Protein AF-A0AB73IN53-F1 (afdb_monomer_lite)

Radius of gyration: 17.65 Å; chains: 1; bounding box: 45×32×39 Å

InterPro domains:
  IPR028082 Periplasmic binding protein-like I [SSF53822] (3-74)

Organism: NCBI:txid134536

pLDDT: mean 87.82, std 14.33, range [36.81, 97.94]

Structure (mmCIF, N/CA/C/O backbone):
data_AF-A0AB73IN53-F1
#
_entry.id   AF-A0AB73IN53-F1
#
loop_
_atom_site.group_PDB
_atom_site.id
_atom_site.type_symbol
_atom_site.label_atom_id
_atom_site.label_alt_id
_atom_site.label_comp_id
_atom_site.label_asym_id
_atom_site.label_entity_id
_atom_site.label_seq_id
_atom_site.pdbx_PDB_ins_code
_atom_site.Cartn_x
_atom_site.Cartn_y
_atom_site.Cartn_z
_atom_site.occupancy
_atom_site.B_iso_or_equiv
_atom_site.auth_seq_id
_atom_site.auth_comp_id
_atom_site.auth_asym_id
_atom_site.auth_atom_id
_atom_site.pdbx_PDB_model_num
ATOM 1 N N . MET A 1 1 ? -7.651 -1.590 18.127 1.00 58.62 1 MET A N 1
ATOM 2 C CA . MET A 1 1 ? -6.684 -0.605 17.571 1.00 58.62 1 MET A CA 1
ATOM 3 C C . MET A 1 1 ? -5.388 -1.278 17.128 1.00 58.62 1 MET A C 1
ATOM 5 O O . MET A 1 1 ? -4.917 -0.938 16.055 1.00 58.62 1 MET A O 1
ATOM 9 N N . ASN A 1 2 ? -4.867 -2.263 17.875 1.00 67.94 2 ASN A N 1
ATOM 10 C CA . ASN A 1 2 ? -3.742 -3.111 17.445 1.00 67.94 2 ASN A CA 1
ATOM 11 C C . ASN A 1 2 ? -4.008 -3.783 16.072 1.00 67.94 2 ASN A C 1
ATOM 13 O O . ASN A 1 2 ? -3.177 -3.711 15.173 1.00 67.94 2 ASN A O 1
ATOM 17 N N . ASP A 1 3 ? -5.229 -4.280 15.850 1.00 78.31 3 ASP A N 1
ATOM 18 C CA . ASP A 1 3 ? -5.591 -5.020 14.627 1.00 78.31 3 ASP A CA 1
ATOM 19 C C . ASP A 1 3 ? -5.472 -4.203 13.333 1.00 78.31 3 ASP A C 1
ATOM 21 O O . ASP A 1 3 ? -5.069 -4.735 12.302 1.00 78.31 3 ASP A O 1
ATOM 25 N N . LEU A 1 4 ? -5.769 -2.898 13.378 1.00 85.50 4 LEU A N 1
ATOM 26 C CA . LEU A 1 4 ? -5.677 -2.040 12.195 1.00 85.50 4 LEU A CA 1
ATOM 27 C C . LEU A 1 4 ? -4.215 -1.822 11.788 1.00 85.50 4 LEU A C 1
ATOM 29 O O . LEU A 1 4 ? -3.876 -1.945 10.614 1.00 85.50 4 LEU A O 1
ATOM 33 N N . PHE A 1 5 ? -3.338 -1.544 12.757 1.00 87.75 5 PHE A N 1
ATOM 34 C CA . PHE A 1 5 ? -1.903 -1.406 12.500 1.00 87.75 5 PHE A CA 1
ATOM 35 C C . PHE A 1 5 ? -1.284 -2.722 12.017 1.00 87.75 5 PHE A C 1
ATOM 37 O O . PHE A 1 5 ? -0.461 -2.701 11.102 1.00 87.75 5 PHE A O 1
ATOM 44 N N . ASN A 1 6 ? -1.728 -3.862 12.554 1.00 92.81 6 ASN A N 1
ATOM 45 C CA . ASN A 1 6 ? -1.296 -5.177 12.079 1.00 92.81 6 ASN A CA 1
ATOM 46 C C . ASN A 1 6 ? -1.722 -5.434 10.631 1.00 92.81 6 ASN A C 1
ATOM 48 O O . ASN A 1 6 ? -0.916 -5.914 9.839 1.00 92.81 6 ASN A O 1
ATOM 52 N N . ALA A 1 7 ? -2.953 -5.077 10.260 1.00 92.25 7 ALA A N 1
ATOM 53 C CA . ALA A 1 7 ? -3.426 -5.208 8.885 1.00 92.25 7 ALA A CA 1
ATOM 54 C C . ALA A 1 7 ? -2.650 -4.294 7.915 1.00 92.25 7 ALA A C 1
ATOM 56 O O . ALA A 1 7 ? -2.284 -4.731 6.826 1.00 92.25 7 ALA A O 1
ATOM 57 N N . PHE A 1 8 ? -2.295 -3.071 8.327 1.00 93.56 8 PHE A N 1
ATOM 58 C CA . PHE A 1 8 ? -1.384 -2.220 7.552 1.00 93.56 8 PHE A CA 1
ATOM 59 C C . PHE A 1 8 ? 0.003 -2.848 7.373 1.00 93.56 8 PHE A C 1
ATOM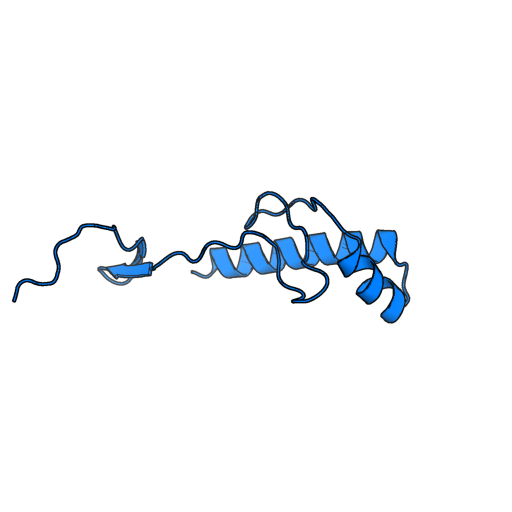 61 O O . PHE A 1 8 ? 0.555 -2.809 6.274 1.00 93.56 8 PHE A O 1
ATOM 68 N N . ALA A 1 9 ? 0.576 -3.420 8.435 1.00 96.00 9 ALA A N 1
ATOM 69 C CA . ALA A 1 9 ? 1.876 -4.083 8.363 1.00 96.00 9 ALA A CA 1
ATOM 70 C C . ALA A 1 9 ? 1.833 -5.310 7.439 1.00 96.00 9 ALA A C 1
ATOM 72 O O . ALA A 1 9 ? 2.740 -5.503 6.630 1.00 96.00 9 ALA A O 1
ATOM 73 N N . TYR A 1 10 ? 0.756 -6.096 7.509 1.00 96.38 10 TYR A N 1
ATOM 74 C CA . TYR A 1 10 ? 0.514 -7.221 6.610 1.00 96.38 10 TYR A CA 1
ATOM 75 C C . TYR A 1 10 ? 0.477 -6.770 5.143 1.00 96.38 10 TYR A C 1
ATOM 77 O O . TYR A 1 10 ? 1.243 -7.277 4.321 1.00 96.38 10 TYR A O 1
ATOM 85 N N . ASP A 1 11 ? -0.336 -5.760 4.826 1.00 96.44 11 ASP A N 1
ATOM 86 C CA . ASP A 1 11 ? -0.437 -5.214 3.470 1.00 96.44 11 ASP A CA 1
ATOM 87 C C . ASP A 1 11 ? 0.904 -4.667 2.968 1.00 96.44 11 ASP A C 1
ATOM 89 O O . ASP A 1 11 ? 1.269 -4.876 1.810 1.00 96.44 11 ASP A O 1
ATOM 93 N N . ALA A 1 12 ? 1.679 -4.013 3.838 1.00 97.06 12 ALA A N 1
ATOM 94 C CA . ALA A 1 12 ? 2.996 -3.494 3.486 1.00 97.06 12 ALA A CA 1
ATOM 95 C C . ALA A 1 12 ? 3.964 -4.607 3.050 1.00 97.06 12 ALA A C 1
ATOM 97 O O . ALA A 1 12 ? 4.687 -4.434 2.066 1.00 97.06 12 ALA A O 1
ATOM 98 N N . VAL A 1 13 ? 3.958 -5.760 3.730 1.00 97.94 13 VAL A N 1
ATOM 99 C CA . VAL A 1 13 ? 4.793 -6.916 3.357 1.00 97.94 13 VAL A CA 1
ATOM 100 C C . VAL A 1 13 ? 4.367 -7.488 2.004 1.00 97.94 13 VAL A C 1
ATOM 102 O O . VAL A 1 13 ? 5.222 -7.779 1.164 1.00 97.94 13 VAL A O 1
ATOM 105 N N . ILE A 1 14 ? 3.060 -7.600 1.754 1.00 97.88 14 ILE A N 1
ATOM 106 C CA . ILE A 1 14 ? 2.535 -8.061 0.462 1.00 97.88 14 ILE A CA 1
ATOM 107 C C . ILE A 1 14 ? 2.959 -7.107 -0.661 1.00 97.88 14 ILE A C 1
ATOM 109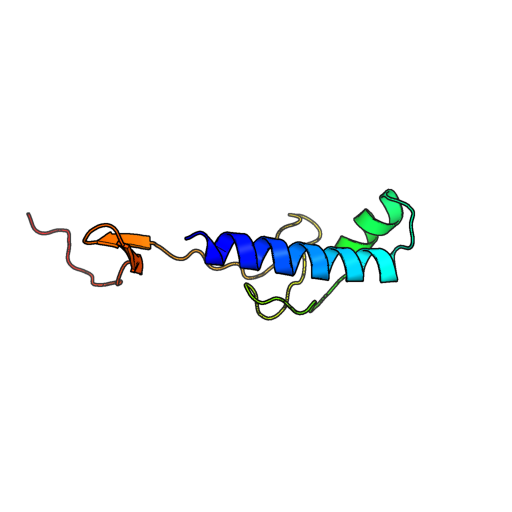 O O . ILE A 1 14 ? 3.550 -7.547 -1.647 1.00 97.88 14 ILE A O 1
ATOM 113 N N . ILE A 1 15 ? 2.743 -5.802 -0.498 1.00 97.56 15 ILE A N 1
ATOM 114 C CA . ILE A 1 15 ? 3.133 -4.782 -1.482 1.00 97.56 15 ILE A CA 1
ATOM 115 C C . ILE A 1 15 ? 4.645 -4.819 -1.747 1.00 97.56 15 ILE A C 1
ATOM 117 O O . ILE A 1 15 ? 5.068 -4.785 -2.906 1.00 97.56 15 ILE A O 1
ATOM 121 N N . ALA A 1 16 ? 5.469 -4.946 -0.702 1.00 96.88 16 ALA A N 1
ATOM 122 C CA . ALA A 1 16 ? 6.918 -5.065 -0.848 1.00 96.88 16 ALA A CA 1
ATOM 123 C C . ALA A 1 16 ? 7.310 -6.304 -1.668 1.00 96.88 16 ALA A C 1
ATOM 125 O O . ALA A 1 16 ? 8.175 -6.213 -2.539 1.00 96.88 16 ALA A O 1
ATOM 126 N N . ALA A 1 17 ? 6.641 -7.441 -1.459 1.00 97.56 17 ALA A N 1
ATOM 127 C CA . ALA A 1 17 ? 6.877 -8.647 -2.247 1.00 97.56 17 ALA A CA 1
ATOM 128 C C . ALA A 1 17 ? 6.535 -8.451 -3.735 1.00 97.56 17 ALA A C 1
ATOM 130 O O . ALA A 1 17 ? 7.275 -8.926 -4.594 1.00 97.56 17 ALA A O 1
ATOM 131 N N . TYR A 1 18 ? 5.455 -7.735 -4.065 1.00 97.88 18 TYR A N 1
ATOM 132 C CA . TYR A 1 18 ? 5.125 -7.397 -5.458 1.00 97.88 18 TYR A CA 1
ATOM 133 C C . TYR A 1 18 ? 6.175 -6.472 -6.085 1.00 97.88 18 TYR A C 1
ATOM 135 O O . TYR A 1 18 ? 6.614 -6.710 -7.211 1.00 97.88 18 TYR A O 1
ATOM 143 N N . ALA A 1 19 ? 6.632 -5.461 -5.345 1.00 97.44 19 ALA A N 1
ATOM 144 C CA . ALA A 1 19 ? 7.669 -4.547 -5.815 1.00 97.44 19 ALA A CA 1
ATOM 145 C C . ALA A 1 19 ? 9.005 -5.266 -6.055 1.00 97.44 19 ALA A C 1
ATOM 147 O O . ALA A 1 19 ? 9.647 -5.028 -7.073 1.00 97.44 19 ALA A O 1
ATOM 148 N N . LEU A 1 20 ? 9.389 -6.195 -5.173 1.00 97.81 20 LEU A N 1
ATOM 149 C CA . LEU A 1 20 ? 10.570 -7.048 -5.346 1.00 97.81 20 LEU A CA 1
ATOM 150 C C . LEU A 1 20 ? 10.443 -7.964 -6.569 1.00 97.81 20 LEU A C 1
ATOM 152 O O . LEU A 1 20 ? 11.385 -8.082 -7.345 1.00 97.81 20 LEU A O 1
ATOM 156 N N . ARG A 1 21 ? 9.273 -8.576 -6.798 1.00 96.69 21 ARG A N 1
ATOM 157 C CA . ARG A 1 21 ? 9.040 -9.403 -7.997 1.00 96.69 21 ARG A CA 1
ATOM 158 C C . ARG A 1 21 ? 9.149 -8.598 -9.290 1.00 96.69 21 ARG A C 1
ATOM 160 O O . ARG A 1 21 ? 9.651 -9.118 -10.278 1.00 96.69 21 ARG A O 1
ATOM 167 N N . SER A 1 22 ? 8.687 -7.348 -9.286 1.00 96.38 22 SER A N 1
ATOM 168 C CA . SER A 1 22 ? 8.724 -6.488 -10.472 1.00 96.38 22 SER A CA 1
ATOM 169 C C . SER A 1 22 ? 10.064 -5.771 -10.672 1.00 96.38 22 SER A C 1
ATOM 171 O O . SER A 1 22 ? 10.413 -5.476 -11.811 1.00 96.38 22 SER A O 1
ATOM 173 N N . GLY A 1 23 ? 10.772 -5.428 -9.594 1.00 95.25 23 GLY A N 1
ATOM 174 C CA . GLY A 1 23 ? 11.987 -4.606 -9.616 1.00 95.25 23 GLY A CA 1
ATOM 175 C C . GLY A 1 23 ? 13.287 -5.375 -9.367 1.00 95.25 23 GLY A C 1
ATOM 176 O O . GLY A 1 23 ? 14.363 -4.805 -9.520 1.00 95.25 23 GLY A O 1
ATOM 177 N N . GLY A 1 24 ? 13.222 -6.653 -8.990 1.00 94.50 24 GLY A N 1
ATOM 178 C CA . GLY A 1 24 ? 14.393 -7.441 -8.606 1.00 94.50 24 GLY A CA 1
ATOM 179 C C . GLY A 1 24 ? 14.926 -7.060 -7.221 1.00 94.50 24 GLY A C 1
ATOM 180 O O . GLY A 1 24 ? 14.172 -6.664 -6.335 1.00 94.50 24 GLY A O 1
ATOM 181 N N . THR A 1 25 ? 16.236 -7.205 -7.013 1.00 94.81 25 THR A N 1
ATOM 182 C CA . THR A 1 25 ? 16.886 -7.006 -5.702 1.00 94.81 25 THR A CA 1
ATOM 183 C C . THR A 1 25 ? 17.571 -5.647 -5.540 1.00 94.81 25 THR A C 1
ATOM 185 O O . THR A 1 25 ? 18.067 -5.342 -4.456 1.00 94.81 25 THR A O 1
ATOM 188 N N . ASP A 1 26 ? 17.596 -4.809 -6.581 1.00 97.25 26 ASP A N 1
ATOM 189 C CA . ASP A 1 26 ? 18.147 -3.458 -6.480 1.00 97.25 26 ASP A CA 1
ATOM 190 C C . ASP A 1 26 ? 17.150 -2.506 -5.806 1.00 97.25 26 ASP A C 1
ATOM 192 O O . ASP A 1 26 ? 15.988 -2.387 -6.198 1.00 97.25 26 ASP A O 1
ATOM 196 N N . ARG A 1 27 ? 17.618 -1.762 -4.799 1.00 97.00 27 ARG A N 1
ATOM 197 C CA . ARG A 1 27 ? 16.766 -0.856 -4.018 1.00 97.00 27 ARG A CA 1
ATOM 198 C C . ARG A 1 27 ? 16.104 0.223 -4.880 1.00 97.00 27 ARG A C 1
ATOM 200 O O . ARG A 1 27 ? 14.961 0.592 -4.601 1.00 97.00 27 ARG A O 1
ATOM 207 N N . ARG A 1 28 ? 16.814 0.787 -5.866 1.00 97.62 28 ARG A N 1
ATOM 208 C CA . ARG A 1 28 ? 16.253 1.843 -6.727 1.00 97.62 28 ARG A CA 1
ATOM 209 C C . ARG A 1 28 ? 15.202 1.246 -7.652 1.00 97.62 28 ARG A C 1
ATOM 211 O O . ARG A 1 28 ? 14.115 1.803 -7.737 1.00 97.62 28 ARG A O 1
ATOM 218 N N . ALA A 1 29 ? 15.474 0.080 -8.228 1.00 97.19 29 ALA A N 1
ATOM 219 C CA . ALA A 1 29 ? 14.524 -0.634 -9.069 1.00 97.19 29 ALA A CA 1
ATOM 220 C C . ALA A 1 29 ? 13.238 -1.021 -8.314 1.00 97.19 29 ALA A C 1
ATOM 222 O O . ALA A 1 29 ? 12.148 -0.806 -8.835 1.00 97.19 29 ALA A O 1
ATOM 223 N N . VAL A 1 30 ? 13.328 -1.491 -7.063 1.00 97.38 30 VAL A N 1
ATOM 224 C CA . VAL A 1 30 ? 12.151 -1.776 -6.213 1.00 97.38 30 VAL A CA 1
ATOM 225 C C . VAL A 1 30 ? 11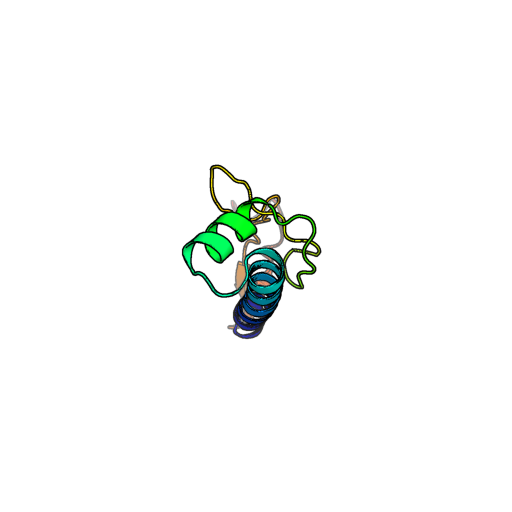.341 -0.512 -5.929 1.00 97.38 30 VAL A C 1
ATOM 227 O O . VAL A 1 30 ? 10.116 -0.512 -6.046 1.00 97.38 30 VAL A O 1
ATOM 230 N N . ARG A 1 31 ? 12.014 0.590 -5.575 1.00 95.81 31 ARG A N 1
ATOM 231 C CA . ARG A 1 31 ? 11.353 1.883 -5.354 1.00 95.81 31 ARG A CA 1
ATOM 232 C C . ARG A 1 31 ? 10.614 2.345 -6.610 1.00 95.81 31 ARG A C 1
ATOM 234 O O . ARG A 1 31 ? 9.480 2.801 -6.512 1.00 95.81 31 ARG A O 1
ATOM 241 N N . ASP A 1 32 ? 11.250 2.232 -7.768 1.00 96.06 32 ASP A N 1
ATOM 242 C CA . ASP A 1 32 ? 10.680 2.679 -9.037 1.00 96.06 32 ASP A CA 1
ATOM 243 C C . ASP A 1 32 ? 9.568 1.722 -9.516 1.00 96.06 32 ASP A C 1
ATOM 245 O O . ASP A 1 32 ? 8.632 2.147 -10.194 1.00 96.06 32 ASP A O 1
ATOM 249 N N . ALA A 1 33 ? 9.615 0.447 -9.112 1.00 96.19 33 ALA A N 1
ATOM 250 C CA . ALA A 1 33 ? 8.553 -0.527 -9.345 1.00 96.19 33 ALA A CA 1
ATOM 251 C C . ALA A 1 33 ? 7.271 -0.196 -8.566 1.00 96.19 33 ALA A C 1
ATOM 253 O O . ALA A 1 33 ? 6.189 -0.341 -9.127 1.00 96.19 33 ALA A O 1
ATOM 254 N N . LEU A 1 34 ? 7.364 0.314 -7.328 1.00 95.88 34 LEU A N 1
ATOM 255 C CA . LEU A 1 34 ? 6.185 0.695 -6.525 1.00 95.88 34 LEU A CA 1
ATOM 256 C C . LEU A 1 34 ? 5.249 1.665 -7.257 1.00 95.88 34 LEU A C 1
ATOM 258 O O . LEU A 1 34 ? 4.036 1.577 -7.104 1.00 95.88 34 LEU A O 1
ATOM 262 N N . VAL A 1 35 ? 5.809 2.565 -8.068 1.00 93.94 35 VAL A N 1
ATOM 263 C CA . VAL A 1 35 ? 5.054 3.565 -8.838 1.00 93.94 35 VAL A CA 1
ATOM 264 C C . VAL A 1 35 ? 4.282 2.941 -10.009 1.00 93.94 35 VAL A C 1
ATOM 266 O O . VAL A 1 35 ? 3.305 3.511 -10.483 1.00 93.94 35 VAL A O 1
ATOM 269 N N . LYS A 1 36 ? 4.715 1.770 -10.482 1.00 94.75 36 LYS A N 1
ATOM 270 C CA . LYS A 1 36 ? 4.119 1.053 -11.618 1.00 94.75 36 LYS A CA 1
ATOM 271 C C . LYS A 1 36 ? 3.088 0.011 -11.187 1.00 94.75 36 LYS A C 1
ATOM 273 O O . LYS A 1 36 ? 2.331 -0.469 -12.025 1.00 94.75 36 LYS A O 1
ATOM 278 N N . LEU A 1 37 ? 3.082 -0.370 -9.908 1.00 95.69 37 LEU A N 1
ATOM 279 C CA . LEU A 1 37 ? 2.123 -1.332 -9.378 1.00 95.69 37 LEU A CA 1
ATOM 280 C C . LEU A 1 37 ? 0.707 -0.750 -9.403 1.00 95.69 37 LEU A C 1
ATOM 282 O O . LEU A 1 37 ? 0.472 0.377 -8.965 1.00 95.69 37 LEU A O 1
ATOM 286 N N . HIS A 1 38 ? -0.240 -1.570 -9.844 1.00 96.44 38 HIS A N 1
ATOM 287 C CA . HIS A 1 38 ? -1.664 -1.283 -9.781 1.00 96.44 38 HIS A CA 1
ATOM 288 C C . HIS A 1 38 ? -2.408 -2.489 -9.205 1.00 96.44 38 HIS A C 1
ATOM 290 O O . HIS A 1 38 ? -1.979 -3.632 -9.368 1.00 96.44 38 HIS A O 1
ATOM 296 N N . ASP A 1 39 ? -3.524 -2.223 -8.530 1.00 96.25 39 ASP A N 1
ATOM 297 C CA . ASP A 1 39 ? -4.472 -3.232 -8.053 1.00 96.25 39 ASP A CA 1
ATOM 298 C C . ASP A 1 39 ? -3.869 -4.342 -7.176 1.00 96.25 39 ASP A C 1
ATOM 300 O O . ASP A 1 39 ? -4.342 -5.482 -7.186 1.00 96.25 39 ASP A O 1
ATOM 304 N N . VAL A 1 40 ? -2.844 -4.021 -6.382 1.00 97.31 40 VAL A N 1
ATOM 305 C CA . VAL A 1 40 ? -2.222 -4.992 -5.473 1.00 97.31 40 VAL A CA 1
ATOM 306 C C . VAL A 1 40 ? -3.232 -5.376 -4.384 1.00 97.31 40 VAL A C 1
ATOM 308 O O . VAL A 1 40 ? -3.801 -4.476 -3.763 1.00 97.31 40 VAL A O 1
ATOM 311 N N . PRO A 1 41 ? -3.474 -6.670 -4.107 1.00 96.69 41 PRO A N 1
ATOM 312 C CA . PRO A 1 41 ? -4.402 -7.080 -3.055 1.00 96.69 41 PRO A CA 1
ATOM 313 C C . PRO A 1 41 ? -4.044 -6.473 -1.691 1.00 96.69 41 PRO A C 1
ATOM 315 O O . PRO A 1 41 ? -2.881 -6.496 -1.289 1.00 96.69 41 PRO A O 1
ATOM 318 N N . SER A 1 42 ? -5.043 -5.942 -0.985 1.00 94.62 42 SER A N 1
ATOM 319 C CA . SER A 1 42 ? -4.872 -5.286 0.316 1.00 94.62 42 SER A CA 1
ATOM 320 C C . SER A 1 42 ? -6.087 -5.526 1.210 1.00 94.62 42 SER A C 1
ATOM 322 O O . SER A 1 42 ? -7.227 -5.399 0.769 1.00 94.62 42 SER A O 1
ATOM 324 N N . VAL A 1 43 ? -5.850 -5.841 2.481 1.00 93.75 43 VAL A N 1
ATOM 325 C CA . VAL A 1 43 ? -6.893 -5.977 3.505 1.00 93.75 43 VAL A CA 1
ATOM 326 C C . VAL A 1 43 ? -7.521 -4.620 3.818 1.00 93.75 43 VAL A C 1
ATOM 328 O O . VAL A 1 43 ? -8.737 -4.521 3.961 1.00 93.75 43 VAL A O 1
ATOM 331 N N . ILE A 1 44 ? -6.707 -3.565 3.902 1.00 91.38 44 ILE A N 1
ATOM 332 C CA . ILE A 1 44 ? -7.174 -2.224 4.264 1.00 91.38 44 ILE A CA 1
ATOM 333 C C . ILE A 1 44 ? -7.889 -1.525 3.104 1.00 91.38 44 ILE A C 1
ATOM 335 O O . ILE A 1 44 ? -8.899 -0.851 3.306 1.00 91.38 44 ILE A O 1
ATOM 339 N N . PHE A 1 45 ? -7.354 -1.651 1.891 1.00 91.50 45 PHE A N 1
ATOM 340 C CA . PHE A 1 45 ? -7.795 -0.882 0.726 1.00 91.50 45 PHE A CA 1
ATOM 341 C C . PHE A 1 45 ? -8.605 -1.713 -0.277 1.00 91.50 45 PHE A C 1
ATOM 343 O O . PHE A 1 45 ? -9.119 -1.165 -1.250 1.00 91.50 45 PHE A O 1
ATOM 350 N N . GLY A 1 46 ? -8.710 -3.033 -0.083 1.00 93.06 46 GLY A N 1
ATOM 351 C CA . GLY A 1 46 ? -9.213 -3.989 -1.075 1.00 93.06 46 GLY A CA 1
ATOM 352 C C . GLY A 1 46 ? -8.205 -4.193 -2.209 1.00 93.06 46 GLY A C 1
ATOM 353 O O . GLY A 1 46 ? -7.693 -5.293 -2.420 1.00 93.06 46 GLY A O 1
ATOM 354 N N . LYS A 1 47 ? -7.881 -3.101 -2.906 1.00 95.44 47 LYS A N 1
ATOM 355 C CA . LYS A 1 47 ? -6.846 -3.008 -3.935 1.00 95.44 47 LYS A CA 1
ATOM 356 C C . LYS A 1 47 ? -6.035 -1.730 -3.744 1.00 95.44 47 LYS A C 1
ATOM 358 O O . LYS A 1 47 ? -6.593 -0.639 -3.669 1.00 95.44 47 LYS A O 1
ATOM 363 N N . ALA A 1 48 ? -4.718 -1.864 -3.679 1.00 96.00 48 ALA A N 1
ATOM 364 C CA . ALA A 1 48 ? -3.792 -0.761 -3.510 1.00 96.00 48 ALA A CA 1
ATOM 365 C C . ALA A 1 48 ? -3.139 -0.382 -4.847 1.00 96.00 48 ALA A C 1
ATOM 367 O O . ALA A 1 48 ? -2.478 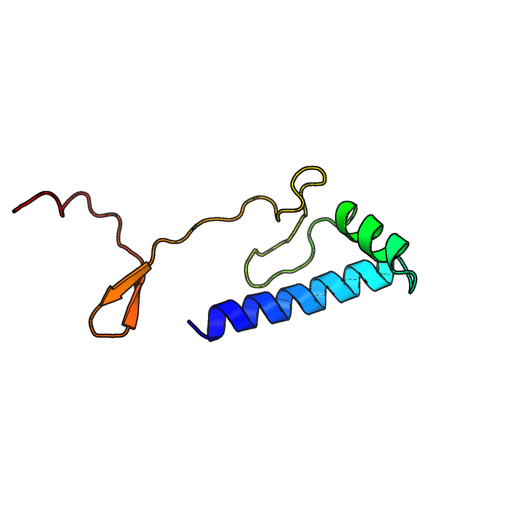-1.198 -5.491 1.00 96.00 48 ALA A O 1
ATOM 368 N N . THR A 1 49 ? -3.276 0.892 -5.207 1.00 97.06 49 THR A N 1
ATOM 369 C CA . THR A 1 49 ? -2.558 1.544 -6.310 1.00 97.06 49 THR A CA 1
ATOM 370 C C . THR A 1 49 ? -1.952 2.833 -5.771 1.00 97.06 49 THR A C 1
ATOM 372 O O . THR A 1 49 ? -2.663 3.636 -5.157 1.00 97.06 49 THR A O 1
ATOM 375 N N . PHE A 1 50 ? -0.648 3.037 -5.963 1.00 96.38 50 PHE A N 1
ATOM 376 C CA . PHE A 1 50 ? 0.028 4.257 -5.519 1.00 96.38 50 PHE A CA 1
ATOM 377 C C . PHE A 1 50 ? -0.140 5.374 -6.545 1.00 96.38 50 PHE A C 1
ATOM 379 O O . PHE A 1 50 ? 0.048 5.176 -7.741 1.00 96.38 50 PHE A O 1
ATOM 386 N N . ASN A 1 51 ? -0.444 6.578 -6.070 1.00 95.19 51 ASN A N 1
ATOM 387 C CA . ASN A 1 51 ? -0.359 7.776 -6.887 1.00 95.19 51 ASN A CA 1
ATOM 388 C C . ASN A 1 51 ? 1.132 8.126 -7.114 1.00 95.19 51 ASN A C 1
ATOM 390 O O . ASN A 1 51 ? 1.867 8.261 -6.130 1.00 95.19 51 ASN A O 1
ATOM 394 N N . PRO A 1 52 ? 1.591 8.292 -8.369 1.00 93.19 52 PRO A N 1
ATOM 395 C CA . PRO A 1 52 ? 3.004 8.509 -8.690 1.00 93.19 52 PRO A CA 1
ATOM 396 C C . PRO A 1 52 ? 3.564 9.833 -8.153 1.00 93.19 52 PRO A C 1
ATOM 398 O O . PRO A 1 52 ? 4.747 9.912 -7.820 1.00 93.19 52 PRO A O 1
ATOM 401 N N . GLU A 1 53 ? 2.725 10.860 -8.035 1.00 94.50 53 GLU A N 1
ATOM 402 C CA . GLU A 1 53 ? 3.127 12.196 -7.593 1.00 94.50 53 GLU A CA 1
ATOM 403 C C . GLU A 1 53 ? 3.185 12.273 -6.065 1.00 94.50 53 GLU A C 1
ATOM 405 O O . GLU A 1 53 ? 4.196 12.665 -5.481 1.00 94.50 53 GLU A O 1
ATOM 410 N N . THR A 1 54 ? 2.108 11.853 -5.397 1.00 94.94 54 THR A N 1
ATOM 411 C CA . THR A 1 54 ? 1.963 12.000 -3.939 1.00 94.94 54 THR A CA 1
ATOM 412 C C . THR A 1 54 ? 2.510 10.814 -3.150 1.00 94.94 54 THR A C 1
ATOM 414 O O . THR A 1 54 ? 2.710 10.921 -1.938 1.00 94.94 54 THR A O 1
ATOM 417 N N . ARG A 1 55 ? 2.746 9.672 -3.814 1.00 94.56 55 ARG A N 1
ATOM 418 C CA . ARG A 1 55 ? 3.183 8.394 -3.219 1.00 94.56 55 ARG A CA 1
ATOM 419 C C . ARG A 1 55 ? 2.218 7.839 -2.167 1.00 94.56 55 ARG A C 1
ATOM 421 O O . ARG A 1 55 ? 2.605 7.027 -1.328 1.00 94.56 55 ARG A O 1
ATOM 428 N N . ARG A 1 56 ? 0.959 8.279 -2.187 1.00 94.25 56 ARG A N 1
ATOM 429 C CA . ARG A 1 56 ? -0.121 7.760 -1.337 1.00 94.25 56 ARG A CA 1
ATOM 430 C C . ARG A 1 56 ? -0.928 6.719 -2.102 1.00 94.25 56 ARG A C 1
ATOM 432 O O . ARG A 1 56 ? -1.036 6.802 -3.322 1.00 94.25 56 ARG A O 1
ATOM 439 N N . VAL A 1 57 ? -1.514 5.762 -1.386 1.00 94.00 57 VAL A N 1
ATOM 440 C CA . VAL A 1 57 ? -2.524 4.871 -1.971 1.00 94.00 57 VAL A CA 1
ATOM 441 C C . VAL A 1 57 ? -3.721 5.719 -2.412 1.00 94.00 57 VAL A C 1
ATOM 443 O O . VAL A 1 57 ? -4.102 6.669 -1.728 1.00 94.00 57 VAL A O 1
ATOM 446 N N . ILE A 1 58 ? -4.285 5.430 -3.577 1.00 93.69 58 ILE A N 1
ATOM 447 C CA . ILE A 1 58 ? -5.455 6.138 -4.103 1.00 93.69 58 ILE A CA 1
ATOM 448 C C . ILE A 1 58 ? -6.710 5.688 -3.341 1.00 93.69 58 ILE A C 1
ATOM 450 O O . ILE A 1 58 ? -6.866 4.513 -3.024 1.00 93.69 58 ILE A O 1
ATOM 454 N N . GLY A 1 59 ? -7.624 6.621 -3.053 1.00 85.50 59 GLY A N 1
ATOM 455 C CA . GLY A 1 59 ? -8.937 6.294 -2.485 1.00 85.50 59 GLY A CA 1
ATOM 456 C C . GLY A 1 59 ? -8.955 6.001 -0.980 1.00 85.50 59 GLY A C 1
ATOM 457 O O . GLY A 1 59 ? -9.926 5.420 -0.495 1.00 85.50 59 GLY A O 1
ATOM 458 N N . VAL A 1 60 ? -7.922 6.407 -0.229 1.00 84.75 60 VAL A N 1
ATOM 459 C CA . VAL A 1 60 ? -7.912 6.281 1.240 1.00 84.75 60 VAL A CA 1
ATOM 460 C C . VAL A 1 60 ? -9.099 7.031 1.840 1.00 84.75 60 VAL A C 1
ATOM 462 O O . VAL A 1 60 ? -9.285 8.222 1.594 1.00 84.75 60 VAL A O 1
ATOM 465 N N . LYS A 1 61 ? -9.883 6.335 2.666 1.00 80.12 61 LYS A N 1
ATOM 466 C CA . LYS A 1 61 ? -10.984 6.922 3.430 1.00 80.12 61 LYS A CA 1
ATOM 467 C C . LYS A 1 61 ? -10.554 7.117 4.877 1.00 80.12 61 LYS A C 1
ATOM 469 O O . LYS A 1 61 ? -10.129 6.168 5.531 1.00 80.12 61 LYS A O 1
ATOM 474 N N . SER A 1 62 ? -10.699 8.337 5.380 1.00 78.44 62 SER A N 1
ATOM 475 C CA . SER A 1 62 ? -10.547 8.612 6.807 1.00 78.44 62 SER A CA 1
ATOM 476 C C . SER A 1 62 ? -11.794 8.145 7.549 1.00 78.44 62 SER A C 1
ATOM 478 O O . SER A 1 62 ? -12.915 8.466 7.155 1.00 78.44 62 SER A O 1
ATOM 480 N N . VAL A 1 63 ? -11.595 7.391 8.627 1.00 81.06 63 VAL A N 1
ATOM 481 C CA . VAL A 1 63 ? -12.670 6.933 9.507 1.00 81.06 63 VAL A CA 1
ATOM 482 C C . VAL A 1 63 ? -12.554 7.687 10.824 1.00 81.06 63 VAL A C 1
ATOM 484 O O . VAL A 1 63 ? -11.522 7.621 11.488 1.00 81.06 63 VAL A O 1
ATOM 487 N N . ASN A 1 64 ? -13.610 8.405 11.198 1.00 84.75 64 ASN A N 1
ATOM 488 C CA . ASN A 1 64 ? -13.652 9.124 12.465 1.00 84.75 64 ASN A CA 1
ATOM 489 C C . ASN A 1 64 ? -14.000 8.149 13.591 1.00 84.75 64 ASN A C 1
ATOM 491 O O . ASN A 1 64 ? -15.026 7.466 13.537 1.00 84.75 64 ASN A O 1
ATOM 495 N N . LEU A 1 65 ? -13.145 8.093 14.608 1.00 85.75 65 LEU A N 1
ATOM 496 C CA . LEU A 1 65 ? -13.309 7.233 15.775 1.00 85.75 65 LEU A CA 1
ATOM 497 C C . LEU A 1 65 ? -13.449 8.084 17.038 1.00 85.75 65 LEU A C 1
ATOM 499 O O . LEU A 1 65 ? -12.819 9.132 17.163 1.00 85.75 65 LEU A O 1
ATOM 503 N N . VAL A 1 66 ? -14.260 7.608 17.979 1.00 90.69 66 VAL A N 1
ATOM 504 C CA . VAL A 1 66 ? -14.455 8.190 19.312 1.00 90.69 66 VAL A CA 1
ATOM 505 C C . VAL A 1 66 ? -14.261 7.107 20.372 1.00 90.69 66 VAL A C 1
ATOM 507 O O . VAL A 1 66 ? -14.516 5.930 20.114 1.00 90.69 66 VAL A O 1
ATOM 510 N N . VAL A 1 67 ? -13.795 7.484 21.563 1.00 89.88 67 VAL A N 1
ATOM 511 C CA . VAL A 1 67 ? -13.707 6.562 22.703 1.00 89.88 67 VAL A CA 1
ATOM 512 C C . VAL A 1 67 ? -15.034 6.577 23.459 1.00 89.88 67 VAL A C 1
ATOM 514 O O . VAL A 1 67 ? -15.453 7.620 23.953 1.00 89.88 67 VAL A O 1
ATOM 517 N N . VAL A 1 68 ? -15.679 5.418 23.574 1.00 90.44 68 VAL A N 1
ATOM 518 C CA . VAL A 1 68 ? -16.901 5.205 24.361 1.00 90.44 68 VAL A CA 1
ATOM 519 C C . VAL A 1 68 ? -16.641 4.046 25.312 1.00 90.44 68 VAL A C 1
ATOM 521 O O . VAL A 1 68 ? -16.288 2.956 24.873 1.00 90.44 68 VAL A O 1
ATOM 524 N N . ASN A 1 69 ? -16.781 4.277 26.620 1.00 89.69 69 ASN A N 1
ATOM 525 C CA . ASN A 1 69 ? -16.563 3.261 27.661 1.00 89.69 69 ASN A CA 1
ATOM 526 C C . ASN A 1 69 ? -15.200 2.543 27.552 1.00 89.69 69 ASN A C 1
ATOM 528 O O . ASN A 1 69 ? -15.105 1.331 27.723 1.00 89.69 69 ASN A O 1
ATOM 532 N N . GLY A 1 70 ? -14.140 3.285 27.216 1.00 91.38 70 GLY A N 1
ATOM 533 C CA . GLY A 1 70 ? -12.790 2.730 27.053 1.00 91.38 70 GLY A CA 1
ATOM 534 C C . GLY A 1 70 ? -12.574 1.918 25.769 1.00 91.38 70 GLY A C 1
ATOM 535 O O . GLY A 1 70 ? -11.496 1.357 25.582 1.00 91.38 70 GLY A O 1
ATOM 536 N N . GLN A 1 71 ? -13.558 1.867 24.867 1.00 87.44 71 GLN A N 1
ATOM 537 C CA . GLN A 1 71 ? -13.471 1.188 23.575 1.00 87.44 71 GLN A CA 1
ATOM 538 C C . GLN A 1 71 ? -13.567 2.189 22.420 1.00 87.44 71 GLN A C 1
ATOM 540 O O . GLN A 1 71 ? -14.236 3.215 22.514 1.00 87.44 71 GLN A O 1
ATOM 545 N N . TRP A 1 72 ? -12.899 1.886 21.307 1.00 84.38 72 TRP A N 1
ATOM 546 C CA . TRP A 1 72 ? -13.004 2.683 20.084 1.00 84.38 72 TRP A CA 1
ATOM 547 C C . TRP A 1 72 ? -14.300 2.341 19.349 1.00 84.38 72 TRP A C 1
ATOM 549 O O . TRP A 1 72 ? -14.525 1.183 19.004 1.00 84.38 72 TRP A O 1
ATOM 559 N N . ALA A 1 73 ? -15.117 3.351 19.072 1.00 87.19 73 ALA A N 1
ATOM 560 C CA . ALA A 1 73 ? -16.344 3.242 18.296 1.00 87.19 73 ALA A CA 1
ATOM 561 C C . ALA A 1 73 ? -16.294 4.179 17.082 1.00 87.19 73 ALA A C 1
ATOM 563 O O . ALA A 1 73 ? -15.653 5.232 17.116 1.00 87.19 73 ALA A O 1
ATOM 564 N N . LEU A 1 74 ? -16.990 3.807 16.005 1.00 86.38 74 LEU A N 1
ATOM 565 C CA . LEU A 1 74 ? -17.204 4.703 14.870 1.00 86.38 74 LEU A CA 1
ATOM 566 C C . LEU A 1 74 ? -17.982 5.931 15.340 1.00 86.38 74 LEU A C 1
ATOM 568 O O . LEU A 1 74 ? -19.034 5.793 15.970 1.00 86.38 74 LEU A O 1
ATOM 572 N N . LEU A 1 75 ? -17.489 7.123 15.001 1.00 82.62 75 LEU A N 1
ATOM 573 C CA . LEU A 1 75 ? -18.258 8.345 15.181 1.00 82.62 75 LEU A CA 1
ATOM 574 C C . LEU A 1 75 ? -19.480 8.263 14.262 1.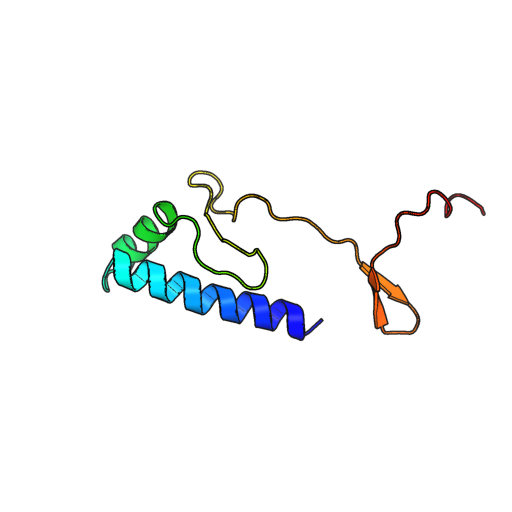00 82.62 75 LEU A C 1
ATOM 576 O O . LEU A 1 75 ? -19.379 8.442 13.049 1.00 82.62 75 LEU A O 1
ATOM 580 N N . GLN A 1 76 ? -20.633 7.949 14.846 1.00 74.75 76 GLN A N 1
ATOM 581 C CA . GLN A 1 76 ? -21.911 7.954 14.146 1.00 74.75 76 GLN A CA 1
ATOM 582 C C . GLN A 1 76 ? -22.181 9.382 13.667 1.00 74.75 76 GLN A C 1
ATOM 584 O O . GLN A 1 76 ? -22.269 10.307 14.475 1.00 74.75 76 GLN A O 1
ATOM 589 N N . SER A 1 77 ? -22.332 9.576 12.360 1.00 5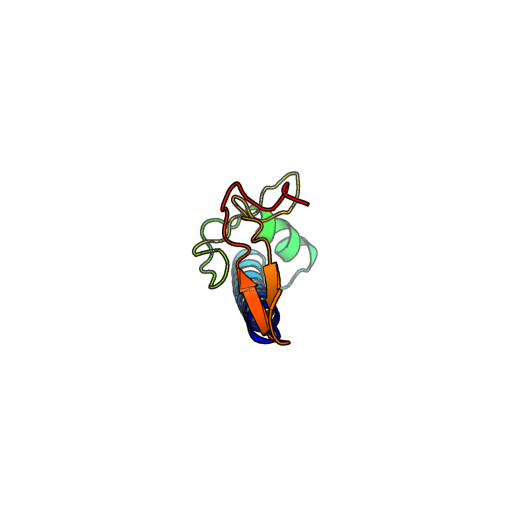9.00 77 SER A N 1
ATOM 590 C CA . SER A 1 77 ? -22.803 10.829 11.778 1.00 59.00 77 SER A CA 1
ATOM 591 C C . SER A 1 77 ? -24.291 11.025 12.097 1.00 59.00 77 SER A C 1
ATOM 593 O O . SER A 1 77 ? -25.159 10.842 11.249 1.00 59.00 77 SER A O 1
ATOM 595 N N . LYS A 1 78 ? -24.609 11.394 13.342 1.00 50.06 78 LYS A N 1
ATOM 596 C CA . LYS A 1 78 ? -25.886 12.031 13.686 1.00 50.06 78 LYS A CA 1
ATOM 597 C C . LYS A 1 78 ? -25.671 13.546 13.764 1.00 50.06 78 LYS A C 1
ATOM 599 O O . LYS A 1 78 ? -24.757 13.975 14.470 1.00 50.06 78 LYS A O 1
ATOM 604 N N . PRO A 1 79 ? -26.499 14.373 13.102 1.00 50.78 79 PRO A N 1
ATOM 605 C CA . PRO A 1 79 ? -26.458 15.821 13.259 1.00 50.78 79 PRO A CA 1
ATOM 606 C C . PRO A 1 79 ? -27.091 16.194 14.607 1.00 50.78 79 PRO A C 1
ATOM 608 O O . PRO A 1 79 ? -28.223 16.649 14.646 1.00 50.78 79 PRO A O 1
ATOM 611 N N . ALA A 1 80 ? -26.427 15.915 15.729 1.00 50.44 80 ALA A N 1
ATOM 612 C CA . ALA A 1 80 ? -26.933 16.288 17.052 1.00 50.44 80 ALA A CA 1
ATOM 613 C C . ALA A 1 80 ? -25.867 16.111 18.140 1.00 50.44 80 ALA A C 1
ATOM 615 O O . ALA A 1 80 ? -25.940 15.168 18.918 1.00 50.44 80 ALA A O 1
ATOM 616 N N . LEU A 1 81 ? -24.892 17.019 18.213 1.00 51.25 81 LEU A N 1
ATOM 617 C CA . LEU A 1 81 ? -24.155 17.292 19.461 1.00 51.25 81 LEU A CA 1
ATOM 618 C C . LEU A 1 81 ? -23.905 18.798 19.692 1.00 51.25 81 LEU A C 1
ATOM 620 O O . LEU A 1 81 ? -23.312 19.168 20.697 1.00 51.25 81 LEU A O 1
ATOM 624 N N . ALA A 1 82 ? -24.435 19.681 18.836 1.00 48.47 82 ALA A N 1
ATOM 625 C CA . ALA A 1 82 ? -24.609 21.097 19.161 1.00 48.47 82 ALA A CA 1
ATOM 626 C C . ALA A 1 82 ? -25.937 21.284 19.913 1.00 48.47 82 ALA A C 1
ATOM 628 O O . ALA A 1 82 ? -26.902 21.827 19.385 1.00 48.47 82 ALA A O 1
ATOM 629 N N . ALA A 1 83 ? -26.009 20.739 21.123 1.00 48.53 83 ALA A N 1
ATOM 630 C CA . ALA A 1 83 ? -27.044 21.068 22.092 1.00 48.53 83 ALA A CA 1
ATOM 631 C C . ALA A 1 83 ? -26.507 20.788 23.498 1.00 48.53 83 ALA A C 1
ATOM 633 O O . ALA A 1 83 ? -26.795 19.743 24.082 1.00 48.53 83 ALA A O 1
ATOM 634 N N . LYS A 1 84 ? -25.680 21.707 23.998 1.00 36.81 84 LYS A N 1
ATOM 635 C CA . LYS A 1 84 ? -25.788 22.335 25.322 1.00 36.81 84 LYS A CA 1
ATOM 636 C C . LYS A 1 84 ? -24.704 23.390 25.485 1.00 36.81 84 LYS A C 1
ATOM 638 O O . LYS A 1 84 ? -23.556 23.103 25.088 1.00 36.81 84 LYS A O 1
#

Foldseek 3Di:
DVVVVVQVVVQVVQLLVQLCVQQPDDPVSSVVSLQVDWQRDGPQPRGFHADNPPRDTPPDDDFDWDQDPNDIDTPPPDPDDPDD

Sequence (84 aa):
MNDLFNAFAYDAVIIAAYALRSGGTDRRAVRDALVKLHDVPSVIFGKATFNPETRRVIGVKSVNLVVVNGQWALLQSKPALAAK

Secondary structure (DSSP, 8-state):
-HHHHHHHHHHHHHHHHHHHHHHTT-HHHHHHHHTT--SEEETTTEEE-B-TTT-SBTTPPP--EEEETTEEEE----S-----